Protein AF-A0A060YW92-F1 (afdb_monomer)

Sequence (78 aa):
MRLVKLLSRGEGIRTLLWTFIKSFQALPYVALLIVMLFFIYAVIGMQMFGKIALRDNSQINRNNNFQTFPQATLLLFR

Structure (mmCIF, N/CA/C/O backbone):
data_AF-A0A060YW92-F1
#
_entry.id   AF-A0A060YW92-F1
#
loop_
_atom_site.group_PDB
_atom_site.id
_atom_site.type_symbol
_atom_site.label_atom_id
_atom_site.label_alt_id
_atom_site.label_comp_id
_atom_site.label_asym_id
_atom_site.label_entity_id
_atom_site.label_seq_id
_atom_site.pdbx_PDB_ins_code
_atom_site.Cartn_x
_atom_site.Cartn_y
_atom_site.Cartn_z
_atom_site.occupancy
_atom_site.B_iso_or_equiv
_atom_site.auth_seq_id
_atom_site.auth_comp_id
_atom_site.auth_asym_id
_atom_site.auth_atom_id
_atom_site.pdbx_PDB_model_num
ATOM 1 N N . MET A 1 1 ? -21.395 7.060 5.420 1.00 56.34 1 MET A N 1
ATOM 2 C CA . MET A 1 1 ? -21.263 7.209 6.894 1.00 56.34 1 MET A CA 1
ATOM 3 C C . MET A 1 1 ? -22.544 6.955 7.713 1.00 56.34 1 MET A C 1
ATOM 5 O O . MET A 1 1 ? -22.428 6.784 8.919 1.00 56.34 1 MET A 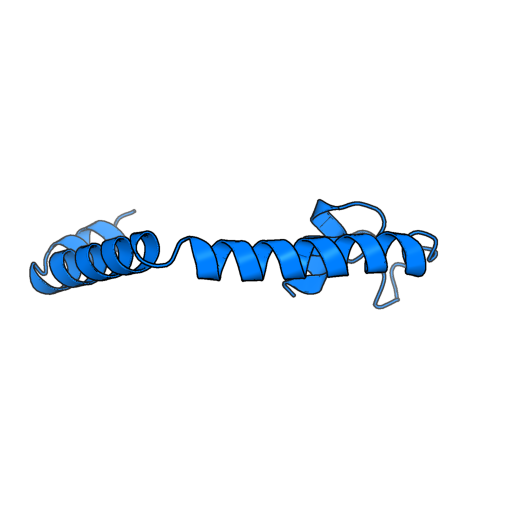O 1
ATOM 9 N N . ARG A 1 2 ? -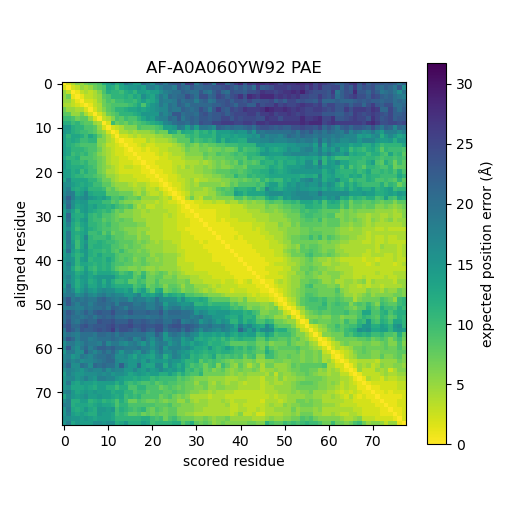23.759 6.886 7.131 1.00 57.88 2 ARG A N 1
ATOM 10 C CA . ARG A 1 2 ? -24.990 6.536 7.883 1.00 57.88 2 ARG A CA 1
ATOM 11 C C . ARG A 1 2 ? -25.130 5.034 8.205 1.00 57.88 2 ARG A C 1
ATOM 13 O O . ARG A 1 2 ? -25.587 4.704 9.289 1.00 57.88 2 ARG A O 1
ATOM 20 N N . LEU A 1 3 ? -24.654 4.144 7.326 1.00 62.28 3 LEU A N 1
ATOM 21 C CA . LEU A 1 3 ? -24.663 2.683 7.538 1.00 62.28 3 LEU A CA 1
ATOM 22 C C . LEU A 1 3 ? -23.793 2.231 8.728 1.00 62.28 3 LEU A C 1
ATOM 24 O O . LEU A 1 3 ? -24.190 1.365 9.497 1.00 62.28 3 LEU A O 1
ATOM 28 N N . VAL A 1 4 ? -22.637 2.874 8.929 1.00 62.44 4 VAL A N 1
ATOM 29 C CA . VAL A 1 4 ? -21.707 2.564 10.034 1.00 62.44 4 VAL A CA 1
ATOM 30 C C . VAL A 1 4 ? -22.337 2.863 11.404 1.00 62.44 4 VAL A C 1
ATOM 32 O O . VAL A 1 4 ? -22.123 2.123 12.357 1.00 62.44 4 VAL A O 1
ATOM 35 N N . LYS A 1 5 ? -23.192 3.896 11.490 1.00 59.66 5 LYS A N 1
ATOM 36 C CA . LYS A 1 5 ? -23.952 4.235 12.709 1.00 59.66 5 LYS A CA 1
ATOM 37 C C . LYS A 1 5 ? -25.109 3.265 13.005 1.00 59.66 5 LYS A C 1
ATOM 39 O O . LYS A 1 5 ? -25.598 3.232 14.128 1.00 59.66 5 LYS A O 1
ATOM 44 N N . LEU A 1 6 ? -25.551 2.486 12.014 1.00 61.59 6 LEU A N 1
ATOM 45 C CA . LEU A 1 6 ? -26.550 1.422 12.178 1.00 61.59 6 LEU A CA 1
ATOM 46 C C . LEU A 1 6 ? -25.901 0.118 12.670 1.00 61.59 6 LEU A C 1
ATOM 48 O O . LEU A 1 6 ? -26.450 -0.518 13.564 1.00 61.59 6 LEU A O 1
ATOM 52 N N . LEU A 1 7 ? -24.695 -0.219 12.190 1.00 58.31 7 LEU A N 1
ATOM 53 C CA . LEU A 1 7 ? -23.889 -1.318 12.753 1.00 58.31 7 LEU A CA 1
ATOM 54 C C . LEU A 1 7 ? -23.436 -1.046 14.196 1.00 58.31 7 LEU A C 1
ATOM 56 O O . LEU A 1 7 ? -23.284 -1.984 14.973 1.00 58.31 7 LEU A O 1
ATOM 60 N N . SER A 1 8 ? -23.252 0.221 14.584 1.00 54.72 8 SER A N 1
ATOM 61 C CA . SER A 1 8 ? -22.829 0.583 15.944 1.00 54.72 8 SER A CA 1
ATOM 62 C C . SER A 1 8 ? -23.946 0.538 16.997 1.00 54.72 8 SER A C 1
ATOM 64 O O . SER A 1 8 ? -23.673 0.851 18.153 1.00 54.72 8 SER A O 1
ATOM 66 N N . ARG A 1 9 ? -25.194 0.207 16.626 1.00 59.62 9 ARG A N 1
ATOM 67 C CA . ARG A 1 9 ? -26.321 0.066 17.573 1.00 59.62 9 ARG A CA 1
ATOM 68 C C . ARG A 1 9 ? -26.402 -1.316 18.229 1.00 59.62 9 ARG A C 1
ATOM 70 O O . ARG A 1 9 ? -27.044 -1.436 19.263 1.00 59.62 9 ARG A O 1
ATOM 77 N N . GLY A 1 10 ? -25.762 -2.338 17.656 1.00 63.75 10 GLY A N 1
ATOM 78 C CA . GLY A 1 10 ? -25.675 -3.667 18.262 1.00 63.75 10 GLY A CA 1
ATOM 79 C C . GLY A 1 10 ? -24.389 -3.810 19.070 1.00 63.75 10 GLY A C 1
ATOM 80 O O . GLY A 1 10 ? -23.311 -3.910 18.484 1.00 63.75 10 GLY A O 1
ATOM 81 N N . GLU A 1 11 ? -24.480 -3.857 20.399 1.00 66.56 11 GLU A N 1
ATOM 82 C CA . GLU A 1 11 ? -23.321 -4.057 21.290 1.00 66.56 11 GLU A CA 1
ATOM 83 C C . GLU A 1 11 ? -22.498 -5.305 20.913 1.00 66.56 11 GLU A C 1
ATOM 85 O O . GLU A 1 11 ? -21.268 -5.278 20.960 1.00 66.56 11 GLU A O 1
ATOM 90 N N . GLY A 1 12 ? -23.157 -6.361 20.421 1.00 71.31 12 GLY A N 1
ATOM 91 C CA . GLY A 1 12 ? -22.502 -7.566 19.903 1.00 71.31 12 GLY A CA 1
ATOM 92 C C . GLY A 1 12 ? -21.632 -7.330 18.661 1.00 71.31 12 GLY A C 1
ATOM 93 O O . GLY A 1 12 ? -20.539 -7.880 18.575 1.00 71.31 12 GLY A O 1
ATOM 94 N N . ILE A 1 13 ? -22.051 -6.465 17.728 1.00 77.00 13 ILE A N 1
ATOM 95 C CA . ILE A 1 13 ? -21.276 -6.136 16.517 1.00 77.00 13 ILE A CA 1
ATOM 96 C C . ILE A 1 13 ? -20.041 -5.314 16.887 1.00 77.00 13 ILE A C 1
ATOM 98 O O . ILE A 1 13 ? -18.959 -5.547 16.355 1.00 77.00 13 ILE A O 1
ATOM 102 N N . ARG A 1 14 ? -20.173 -4.373 17.829 1.00 74.94 14 ARG A N 1
ATOM 103 C CA . ARG A 1 14 ? -19.034 -3.591 18.326 1.00 74.94 14 ARG A CA 1
ATOM 104 C C . ARG A 1 14 ? -18.011 -4.487 19.025 1.00 74.94 14 ARG A C 1
ATOM 106 O O . ARG A 1 14 ? -16.820 -4.338 18.764 1.00 74.94 14 ARG A O 1
ATOM 113 N N . THR A 1 15 ? -18.467 -5.428 19.854 1.00 81.06 15 THR A N 1
ATOM 114 C CA . THR A 1 15 ? -17.593 -6.411 20.512 1.00 81.06 15 THR A CA 1
ATOM 115 C C . THR A 1 15 ? -16.920 -7.331 19.498 1.00 81.06 15 THR A C 1
ATOM 117 O O . THR A 1 15 ? -15.715 -7.523 19.597 1.00 81.06 15 THR A O 1
ATOM 120 N N . LEU A 1 16 ? -17.649 -7.820 18.487 1.00 82.50 16 LEU A N 1
ATOM 121 C CA . LEU A 1 16 ? -17.096 -8.635 17.399 1.00 82.50 16 LEU A CA 1
ATOM 122 C C . LEU A 1 16 ? -16.049 -7.888 16.571 1.00 82.50 16 LEU A C 1
ATOM 124 O O . LEU A 1 16 ? -14.977 -8.421 16.314 1.00 82.50 16 LEU A O 1
ATOM 128 N N . LEU A 1 17 ? -16.327 -6.648 16.162 1.00 83.44 17 LEU A N 1
ATOM 129 C CA . LEU A 1 17 ? -15.357 -5.825 15.434 1.00 83.44 17 LEU A CA 1
ATOM 130 C C . LEU A 1 17 ? -14.117 -5.551 16.291 1.00 83.44 17 LEU A C 1
ATOM 132 O O . LEU A 1 17 ? -12.996 -5.586 15.787 1.00 83.44 17 LEU A O 1
ATOM 136 N N . TRP A 1 18 ? -14.305 -5.321 17.591 1.00 83.25 18 TRP A N 1
ATOM 137 C CA . TRP A 1 18 ? -13.206 -5.119 18.527 1.00 83.25 18 TRP A CA 1
ATOM 138 C C . TRP A 1 18 ? -12.351 -6.378 18.705 1.00 83.25 18 TRP A C 1
ATOM 140 O O . TRP A 1 18 ? -11.123 -6.283 18.654 1.00 83.25 18 TRP A O 1
ATOM 150 N N . THR A 1 19 ? -12.961 -7.560 18.853 1.00 84.19 19 THR A N 1
ATOM 151 C CA . THR A 1 19 ? -12.219 -8.829 18.883 1.00 84.19 19 THR A CA 1
ATOM 152 C C . THR A 1 19 ? -11.529 -9.107 17.555 1.00 84.19 19 THR A C 1
ATOM 154 O O . THR A 1 19 ? -10.376 -9.521 17.574 1.00 84.19 19 THR A O 1
ATOM 157 N N . PHE A 1 20 ? -12.146 -8.788 16.415 1.00 82.44 20 PHE A N 1
ATOM 158 C CA . PHE A 1 20 ? -11.522 -8.936 15.095 1.00 82.44 20 PHE A CA 1
ATOM 159 C C . PHE A 1 20 ? -10.260 -8.072 14.952 1.00 82.44 20 PHE A C 1
ATOM 161 O O . PHE A 1 20 ? -9.215 -8.557 14.522 1.00 82.44 20 PHE A O 1
ATOM 168 N N . ILE A 1 21 ? -10.323 -6.804 15.373 1.00 84.06 21 ILE A N 1
ATOM 169 C CA . ILE A 1 21 ? -9.168 -5.890 15.361 1.00 84.06 21 ILE A CA 1
ATOM 170 C C . ILE A 1 21 ? -8.069 -6.385 16.317 1.00 84.06 21 ILE A C 1
ATOM 172 O O . ILE A 1 21 ? -6.890 -6.382 15.959 1.00 84.06 21 ILE A O 1
ATOM 176 N N . LYS A 1 22 ? -8.444 -6.868 17.509 1.00 81.25 22 LYS A N 1
ATOM 177 C CA . LYS A 1 22 ? -7.521 -7.506 18.467 1.00 81.25 22 LYS A CA 1
ATOM 178 C C . LYS A 1 22 ? -6.844 -8.747 17.876 1.00 81.25 22 LYS A C 1
ATOM 180 O O . LYS A 1 22 ? -5.643 -8.920 18.069 1.00 81.25 22 LYS A O 1
ATOM 185 N N . SER A 1 23 ? -7.578 -9.581 17.141 1.00 81.31 23 SER A N 1
ATOM 186 C CA . SER A 1 23 ? -7.031 -10.756 16.454 1.00 81.31 23 SER A CA 1
ATOM 187 C C . SER A 1 23 ? -6.050 -10.371 15.344 1.00 81.31 23 SER A C 1
ATOM 189 O O . SER A 1 23 ? -5.011 -11.013 15.214 1.00 81.31 23 SER A O 1
ATOM 191 N N . PHE A 1 24 ? -6.306 -9.290 14.601 1.00 80.31 24 PHE A N 1
ATOM 192 C CA . PHE A 1 24 ? -5.342 -8.752 13.632 1.00 80.31 24 PHE A CA 1
ATOM 193 C C . PHE A 1 24 ? -4.039 -8.286 14.299 1.00 80.31 24 PHE A C 1
ATOM 195 O O . PHE A 1 24 ? -2.955 -8.584 13.801 1.00 80.31 24 PHE A O 1
ATOM 202 N N . GLN A 1 25 ? -4.122 -7.615 15.454 1.00 75.81 25 GLN A N 1
ATOM 203 C CA . GLN A 1 25 ? -2.938 -7.227 16.236 1.00 75.81 25 GLN A CA 1
ATOM 204 C C . GLN A 1 25 ? -2.166 -8.413 16.823 1.00 75.81 25 GLN A C 1
ATOM 206 O O . GLN A 1 25 ? -0.981 -8.268 17.108 1.00 75.81 25 GLN A O 1
ATOM 211 N N . ALA A 1 26 ? -2.810 -9.566 17.014 1.00 79.31 26 ALA A N 1
ATOM 212 C CA . ALA A 1 26 ? -2.151 -10.778 17.493 1.00 79.31 26 ALA A CA 1
ATOM 213 C C . ALA A 1 26 ? -1.365 -11.509 16.388 1.00 79.31 26 ALA A C 1
ATOM 215 O O . ALA A 1 26 ? -0.533 -12.360 16.694 1.00 79.31 26 ALA A O 1
ATOM 216 N N . LEU A 1 27 ? -1.594 -11.168 15.112 1.00 84.12 27 LEU A N 1
ATOM 217 C CA . LEU A 1 27 ? -0.994 -11.839 13.953 1.00 84.12 27 LEU A CA 1
ATOM 218 C C . LEU A 1 27 ? -0.114 -10.921 13.069 1.00 84.12 27 LEU A C 1
ATOM 220 O O . LEU A 1 27 ? -0.160 -11.043 11.841 1.00 84.12 27 LEU A O 1
ATOM 224 N N . PRO A 1 28 ? 0.737 -10.031 13.628 1.00 85.31 28 PRO A N 1
ATOM 225 C CA . PRO A 1 28 ? 1.548 -9.125 12.816 1.00 85.31 28 PRO A CA 1
ATOM 226 C C . PRO A 1 28 ? 2.589 -9.889 11.991 1.00 85.31 28 PRO A C 1
ATOM 228 O O . PRO A 1 28 ? 2.867 -9.519 10.855 1.00 85.31 28 PRO A O 1
ATOM 231 N N . TYR A 1 29 ? 3.119 -10.995 12.520 1.00 88.31 29 TYR A N 1
ATOM 232 C CA . TYR A 1 29 ? 4.108 -11.824 11.831 1.00 88.31 29 TYR A CA 1
ATOM 233 C C . TYR A 1 29 ? 3.547 -12.481 10.569 1.00 88.31 29 TYR A C 1
ATOM 235 O O . TYR A 1 29 ? 4.219 -12.511 9.544 1.00 88.31 29 TYR A O 1
ATOM 243 N N . VAL A 1 30 ? 2.298 -12.954 10.612 1.00 89.31 30 VAL A N 1
ATOM 244 C CA . VAL A 1 30 ? 1.642 -13.564 9.447 1.00 89.31 30 VAL A CA 1
ATOM 245 C C . VAL A 1 30 ? 1.396 -12.512 8.366 1.00 89.31 30 VAL A C 1
ATOM 247 O O . VAL A 1 30 ? 1.701 -12.748 7.199 1.00 89.31 30 VAL A O 1
ATOM 250 N N . ALA A 1 31 ? 0.920 -11.323 8.750 1.00 86.69 31 ALA A N 1
ATOM 251 C CA . ALA A 1 31 ? 0.752 -10.211 7.817 1.00 86.69 31 ALA A CA 1
ATOM 252 C C . ALA A 1 31 ? 2.090 -9.790 7.179 1.00 86.69 31 ALA A C 1
ATOM 254 O O . ALA A 1 31 ? 2.148 -9.540 5.976 1.00 86.69 31 ALA A O 1
ATOM 255 N N . LEU A 1 32 ? 3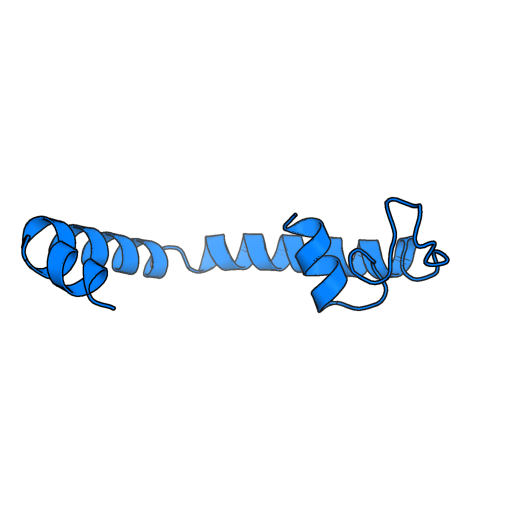.175 -9.775 7.957 1.00 88.88 32 LEU A N 1
ATOM 256 C CA . LEU A 1 32 ? 4.515 -9.450 7.467 1.00 88.88 32 LEU A CA 1
ATOM 257 C C . LEU A 1 32 ? 5.015 -10.492 6.458 1.00 88.88 32 LEU A C 1
ATOM 259 O O . LEU A 1 32 ? 5.537 -10.112 5.415 1.00 88.88 32 LEU A O 1
ATOM 263 N N . LEU A 1 33 ? 4.793 -11.788 6.706 1.00 90.38 33 LEU A N 1
ATOM 264 C CA . LEU A 1 33 ? 5.124 -12.848 5.745 1.00 90.38 33 LEU A CA 1
ATOM 265 C C . LEU A 1 33 ? 4.392 -12.665 4.411 1.00 90.38 33 LEU A C 1
ATOM 267 O O . LEU A 1 33 ? 5.011 -12.794 3.356 1.00 90.38 33 LEU A O 1
ATOM 271 N N . ILE A 1 34 ? 3.103 -12.314 4.451 1.00 89.06 34 ILE A N 1
ATOM 272 C CA . ILE A 1 34 ? 2.316 -12.025 3.245 1.00 89.06 34 ILE A CA 1
ATOM 273 C C . ILE A 1 34 ? 2.927 -10.835 2.495 1.00 89.06 34 ILE A C 1
ATOM 275 O O . ILE A 1 34 ? 3.195 -10.938 1.300 1.00 89.06 34 ILE A O 1
ATOM 279 N N . VAL A 1 35 ? 3.217 -9.730 3.189 1.00 88.00 35 VAL A N 1
ATOM 280 C CA . VAL A 1 35 ? 3.859 -8.549 2.584 1.00 88.00 35 VAL A CA 1
ATOM 281 C C . VAL A 1 35 ? 5.225 -8.893 1.987 1.00 88.00 35 VAL A C 1
ATOM 283 O O . VAL A 1 35 ? 5.544 -8.440 0.890 1.00 88.00 35 VAL A O 1
ATOM 286 N N . MET A 1 36 ? 6.020 -9.719 2.665 1.00 90.56 36 MET A N 1
ATOM 287 C CA . MET A 1 36 ? 7.333 -10.138 2.181 1.00 90.56 36 MET A CA 1
ATOM 288 C C . MET A 1 36 ? 7.227 -11.007 0.924 1.00 90.56 36 MET A C 1
ATOM 290 O O . MET A 1 36 ? 8.022 -10.847 -0.001 1.00 90.56 36 MET A O 1
ATOM 294 N N . LEU A 1 37 ? 6.209 -11.865 0.845 1.00 89.81 37 LEU A N 1
ATOM 295 C CA . LEU A 1 37 ? 5.900 -12.623 -0.363 1.00 89.81 37 LEU A CA 1
ATOM 296 C C . LEU A 1 37 ? 5.550 -11.674 -1.517 1.00 89.81 37 LEU A C 1
ATOM 298 O O . LEU A 1 37 ? 6.188 -11.742 -2.567 1.00 89.81 37 LEU A O 1
ATOM 302 N N . PHE A 1 38 ? 4.620 -10.735 -1.308 1.00 87.81 38 PHE A N 1
ATOM 303 C CA . PHE A 1 38 ? 4.288 -9.716 -2.312 1.00 87.81 38 PHE A CA 1
ATOM 304 C C . PHE A 1 38 ? 5.518 -8.918 -2.754 1.00 87.81 38 PHE A C 1
ATOM 306 O O . PHE A 1 38 ? 5.681 -8.666 -3.944 1.00 87.81 38 PHE A O 1
ATOM 313 N N . PHE A 1 39 ? 6.414 -8.575 -1.827 1.00 88.00 39 PHE A N 1
ATOM 314 C CA . PHE A 1 39 ? 7.649 -7.859 -2.130 1.00 88.00 39 PHE A CA 1
ATOM 315 C C . PHE A 1 39 ? 8.575 -8.661 -3.054 1.00 88.00 39 PHE A C 1
ATOM 317 O O . PHE A 1 39 ? 9.004 -8.144 -4.086 1.00 88.00 39 PHE A O 1
ATOM 324 N N . ILE A 1 40 ? 8.851 -9.928 -2.726 1.00 91.25 40 ILE A N 1
ATOM 325 C CA . ILE A 1 40 ? 9.726 -10.793 -3.533 1.00 91.25 40 ILE A CA 1
ATOM 326 C C . ILE A 1 40 ? 9.142 -10.977 -4.937 1.00 91.25 40 ILE A C 1
ATOM 328 O O . ILE A 1 40 ? 9.833 -10.741 -5.930 1.00 91.25 40 ILE A O 1
ATOM 332 N N . TYR A 1 41 ? 7.859 -11.334 -5.035 1.00 87.50 41 TYR A N 1
ATOM 333 C CA . TYR A 1 41 ? 7.209 -11.540 -6.329 1.00 87.50 41 TYR A CA 1
ATOM 334 C C . TYR A 1 41 ? 7.105 -10.246 -7.145 1.00 87.50 41 TYR A C 1
ATOM 336 O O . TYR A 1 41 ? 7.273 -10.293 -8.364 1.00 87.50 41 TYR A O 1
ATOM 344 N N . ALA A 1 42 ? 6.887 -9.090 -6.509 1.00 87.19 42 ALA A N 1
ATOM 345 C CA . ALA A 1 42 ? 6.837 -7.807 -7.209 1.00 87.19 42 ALA A CA 1
ATOM 346 C C . ALA A 1 42 ? 8.204 -7.452 -7.799 1.00 87.19 42 ALA A C 1
ATOM 348 O O . ALA A 1 42 ? 8.282 -7.067 -8.964 1.00 87.19 42 ALA A O 1
ATOM 349 N N . VAL A 1 43 ? 9.289 -7.624 -7.037 1.00 87.44 43 VAL A N 1
ATOM 350 C CA . VAL A 1 43 ? 10.656 -7.354 -7.512 1.00 87.44 43 VAL A CA 1
ATOM 351 C C . VAL A 1 43 ? 11.044 -8.297 -8.651 1.00 87.44 43 VAL A C 1
ATOM 353 O O . VAL A 1 43 ? 11.533 -7.828 -9.681 1.00 87.44 43 VAL A O 1
ATOM 356 N N . ILE A 1 44 ? 10.762 -9.597 -8.516 1.00 88.50 44 ILE A N 1
A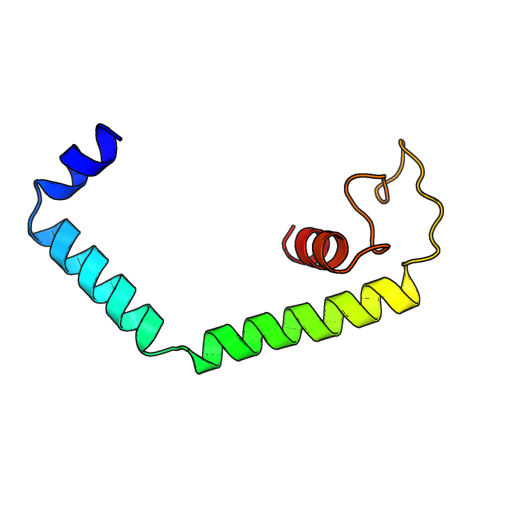TOM 357 C CA . ILE A 1 44 ? 10.998 -10.578 -9.586 1.00 88.50 44 ILE A CA 1
ATOM 358 C C . ILE A 1 44 ? 10.182 -10.213 -10.833 1.00 88.50 44 ILE A C 1
ATOM 360 O O . ILE A 1 44 ? 10.726 -10.180 -11.937 1.00 88.50 44 ILE A O 1
ATOM 364 N N . GLY A 1 45 ? 8.899 -9.881 -10.669 1.00 84.31 45 GLY A N 1
ATOM 365 C CA . GLY A 1 45 ? 8.020 -9.471 -11.762 1.00 84.31 45 GLY A CA 1
ATOM 366 C C . GLY A 1 45 ? 8.512 -8.211 -12.476 1.00 84.31 45 GLY A C 1
ATOM 367 O O . GLY A 1 45 ? 8.530 -8.175 -13.702 1.00 84.31 45 GLY A O 1
ATOM 368 N N . MET A 1 46 ? 9.002 -7.210 -11.741 1.00 84.44 46 MET A N 1
ATOM 369 C CA . MET A 1 46 ? 9.617 -6.016 -12.334 1.00 84.44 46 MET A CA 1
ATOM 370 C 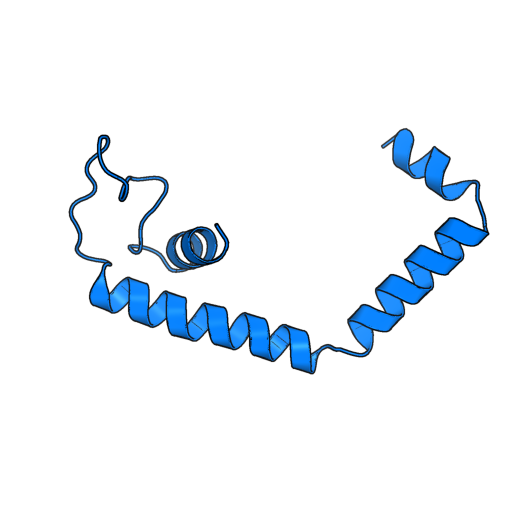C . MET A 1 46 ? 10.899 -6.336 -13.107 1.00 84.44 46 MET A C 1
ATOM 372 O O . MET A 1 46 ? 11.106 -5.804 -14.197 1.00 84.44 46 MET A O 1
ATOM 376 N N . GLN A 1 47 ? 11.760 -7.215 -12.591 1.00 82.00 47 GLN A N 1
ATOM 377 C CA . GLN A 1 47 ? 13.002 -7.575 -13.282 1.00 82.00 47 GLN A CA 1
ATOM 378 C C . GLN A 1 47 ? 12.755 -8.423 -14.538 1.00 82.00 47 GLN A C 1
ATOM 380 O O . GLN A 1 47 ? 13.398 -8.192 -15.561 1.00 82.00 47 GLN A O 1
ATOM 385 N N . MET A 1 48 ? 11.806 -9.360 -14.486 1.00 80.56 48 MET A N 1
ATOM 386 C CA . MET A 1 48 ? 11.482 -10.261 -15.599 1.00 80.56 48 MET A CA 1
ATOM 387 C C . MET A 1 48 ? 10.584 -9.599 -16.653 1.00 80.56 48 MET A C 1
ATOM 389 O O . MET A 1 48 ? 10.780 -9.792 -17.852 1.00 80.56 48 MET A O 1
ATOM 393 N N . PHE A 1 49 ? 9.604 -8.803 -16.217 1.00 75.44 49 PHE A N 1
ATOM 394 C CA . PHE A 1 49 ? 8.518 -8.286 -17.056 1.00 75.44 49 PHE A CA 1
ATOM 395 C C . PHE A 1 49 ? 8.465 -6.749 -17.141 1.00 75.44 49 PHE A C 1
ATOM 397 O O . PHE A 1 49 ? 7.615 -6.205 -17.846 1.00 75.44 49 PHE A O 1
ATOM 404 N N . GLY A 1 50 ? 9.380 -6.018 -16.494 1.00 71.12 50 GLY A N 1
ATOM 405 C CA . GLY A 1 50 ? 9.381 -4.546 -16.484 1.00 71.12 50 GLY A CA 1
ATOM 406 C C . GLY A 1 50 ? 9.724 -3.885 -17.823 1.00 71.12 50 GLY A C 1
ATOM 407 O O . GLY A 1 50 ? 9.419 -2.712 -18.024 1.00 71.12 50 GLY A O 1
ATOM 408 N N . LYS A 1 51 ? 10.311 -4.628 -18.771 1.00 71.12 51 LYS A N 1
ATOM 409 C CA . LYS A 1 51 ? 10.622 -4.137 -20.128 1.00 71.12 51 LYS A CA 1
ATOM 410 C C . LYS A 1 51 ? 9.580 -4.522 -21.183 1.00 71.12 51 LYS A C 1
ATOM 412 O O . LYS A 1 51 ? 9.806 -4.276 -22.367 1.00 71.12 51 LYS A O 1
ATOM 417 N N . ILE A 1 52 ? 8.458 -5.130 -20.795 1.00 72.88 52 ILE A N 1
ATOM 418 C CA . ILE A 1 52 ? 7.412 -5.481 -21.760 1.00 72.88 52 ILE A CA 1
ATOM 419 C C . ILE A 1 52 ? 6.779 -4.198 -22.310 1.00 72.88 52 ILE A C 1
ATOM 421 O O . ILE A 1 52 ? 6.382 -3.307 -21.559 1.00 72.88 52 ILE A O 1
ATOM 425 N N . ALA A 1 53 ? 6.687 -4.110 -23.639 1.00 68.25 53 ALA A N 1
ATOM 426 C CA . ALA A 1 53 ? 6.030 -3.002 -24.315 1.00 68.25 53 ALA A CA 1
ATOM 427 C C . ALA A 1 53 ? 4.539 -2.979 -23.951 1.00 68.25 53 ALA A C 1
ATOM 429 O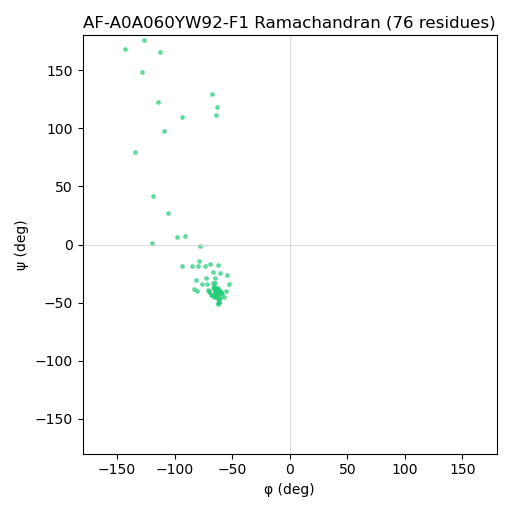 O . ALA A 1 53 ? 3.807 -3.924 -24.245 1.00 68.25 53 ALA A O 1
ATOM 430 N N . LEU A 1 54 ? 4.101 -1.887 -23.326 1.00 69.44 54 LEU A N 1
ATOM 431 C CA . LEU A 1 54 ? 2.704 -1.653 -22.973 1.00 69.44 54 LEU A CA 1
ATOM 432 C C . LEU A 1 54 ? 1.884 -1.556 -24.265 1.00 69.44 54 LEU A C 1
ATOM 434 O O . LEU A 1 54 ? 2.055 -0.610 -25.035 1.00 69.44 54 LEU A O 1
ATOM 438 N N . ARG A 1 55 ? 1.014 -2.536 -24.520 1.00 69.31 55 ARG A N 1
ATOM 439 C CA . ARG A 1 55 ? 0.070 -2.497 -25.645 1.00 69.31 55 ARG A CA 1
ATOM 440 C C . ARG A 1 55 ? -1.342 -2.419 -25.090 1.00 69.31 55 ARG A C 1
ATOM 442 O O . ARG A 1 55 ? -1.754 -3.321 -24.363 1.00 69.31 55 ARG A O 1
ATOM 449 N N . ASP A 1 56 ? -2.080 -1.379 -25.472 1.00 60.59 56 ASP A N 1
ATOM 450 C CA . ASP A 1 56 ? -3.413 -1.079 -24.925 1.00 60.59 56 ASP A CA 1
ATOM 451 C C . ASP A 1 56 ? -4.450 -2.193 -25.171 1.00 60.59 56 ASP A C 1
ATOM 453 O O . ASP A 1 56 ? -5.359 -2.366 -24.367 1.00 60.59 56 ASP A O 1
ATOM 457 N N . ASN A 1 57 ? -4.263 -3.017 -26.210 1.00 65.19 57 ASN A N 1
ATOM 458 C CA . ASN A 1 57 ? -5.101 -4.190 -26.511 1.00 65.19 57 ASN A CA 1
ATOM 459 C C . ASN A 1 57 ? -4.609 -5.510 -25.883 1.00 65.19 57 ASN A C 1
ATOM 461 O O . ASN A 1 57 ? -5.123 -6.577 -26.216 1.00 65.19 57 ASN A O 1
ATOM 465 N N . SER A 1 58 ? -3.591 -5.479 -25.020 1.00 68.69 58 SER A N 1
ATOM 466 C CA . SER A 1 58 ? -3.031 -6.678 -24.387 1.00 68.69 58 SER A CA 1
ATOM 467 C C . SER A 1 58 ? -3.295 -6.714 -22.880 1.00 68.69 58 SER A C 1
ATOM 469 O O . SER A 1 58 ? -3.642 -5.709 -22.264 1.00 68.69 58 SER A O 1
ATOM 471 N N . GLN A 1 59 ? -3.090 -7.885 -22.271 1.00 68.88 59 GLN A N 1
ATOM 472 C CA . GLN A 1 59 ? -3.204 -8.083 -20.818 1.00 68.88 59 GLN A CA 1
ATOM 473 C C . GLN A 1 59 ? -2.191 -7.237 -20.012 1.00 68.88 59 GLN A C 1
ATOM 475 O O . GLN A 1 59 ? -2.383 -7.025 -18.813 1.00 68.88 59 GLN A O 1
ATOM 480 N N . ILE A 1 60 ? -1.135 -6.736 -20.675 1.00 68.81 60 ILE A N 1
ATOM 481 C CA . ILE A 1 60 ? -0.103 -5.863 -20.108 1.00 68.81 60 ILE A CA 1
ATOM 482 C C . ILE A 1 60 ? -0.282 -4.456 -20.693 1.00 68.81 60 ILE A C 1
ATOM 484 O O . ILE A 1 60 ? 0.144 -4.152 -21.811 1.00 68.81 60 ILE A O 1
ATOM 488 N N . ASN A 1 61 ? -0.951 -3.595 -19.930 1.00 69.44 61 ASN A N 1
ATOM 489 C CA . ASN A 1 61 ? -1.347 -2.249 -20.344 1.00 69.44 61 ASN A CA 1
ATOM 490 C C . ASN A 1 61 ? -0.858 -1.194 -19.337 1.00 69.44 61 ASN A C 1
ATOM 492 O O . ASN A 1 61 ? -0.293 -1.520 -18.293 1.00 69.44 61 ASN A O 1
ATOM 496 N N . ARG A 1 62 ? -1.078 0.095 -19.621 1.00 68.19 62 ARG A N 1
ATOM 497 C CA . ARG A 1 62 ? -0.674 1.199 -18.722 1.00 68.19 62 ARG A CA 1
ATOM 498 C C . ARG A 1 62 ? -1.202 1.070 -17.284 1.00 68.19 62 ARG A C 1
ATOM 500 O O . ARG A 1 62 ? -0.548 1.556 -16.364 1.00 68.19 62 ARG A O 1
ATOM 507 N N . ASN A 1 63 ? -2.325 0.381 -17.080 1.00 70.69 63 ASN A N 1
ATOM 508 C CA . ASN A 1 63 ? -2.935 0.174 -15.765 1.00 70.69 63 ASN A CA 1
ATOM 509 C C . ASN A 1 63 ? -2.490 -1.138 -15.093 1.00 70.69 63 ASN A C 1
ATOM 511 O O . ASN A 1 63 ? -2.637 -1.269 -13.882 1.00 70.69 63 ASN A O 1
ATOM 515 N N . ASN A 1 64 ? -1.956 -2.094 -15.855 1.00 74.31 64 ASN A N 1
ATOM 516 C CA . ASN A 1 64 ? -1.638 -3.452 -15.429 1.00 74.31 64 ASN A CA 1
ATOM 517 C C . ASN A 1 64 ? -0.239 -3.823 -15.949 1.00 74.31 64 ASN A C 1
ATOM 519 O O . ASN A 1 64 ? -0.098 -4.472 -16.986 1.00 74.31 64 ASN A O 1
ATOM 523 N N . ASN A 1 65 ? 0.804 -3.353 -15.262 1.00 75.00 65 ASN A N 1
ATOM 524 C CA . ASN A 1 65 ? 2.189 -3.565 -15.673 1.00 75.00 65 ASN A CA 1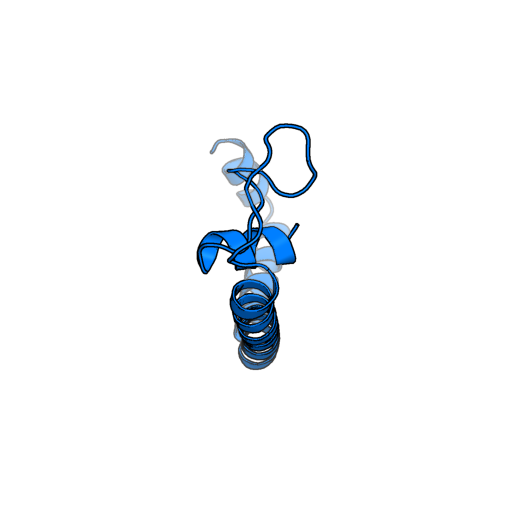
ATOM 525 C C . ASN A 1 65 ? 3.137 -3.777 -14.485 1.00 75.00 65 ASN A C 1
ATOM 527 O O . ASN A 1 65 ? 2.802 -3.512 -13.333 1.00 75.00 65 ASN A O 1
ATOM 531 N N . PHE A 1 66 ? 4.349 -4.220 -14.816 1.00 79.06 66 PHE A N 1
ATOM 532 C CA . PHE A 1 66 ? 5.456 -4.442 -13.890 1.00 79.06 66 PHE A CA 1
ATOM 533 C C . PHE A 1 66 ? 6.545 -3.357 -14.008 1.00 79.06 66 PHE A C 1
ATOM 535 O O . PHE A 1 66 ? 7.716 -3.628 -13.766 1.00 79.06 66 PHE A O 1
ATOM 542 N N . GLN A 1 67 ? 6.210 -2.132 -14.427 1.00 77.69 67 GLN A N 1
ATOM 543 C CA . GLN A 1 67 ? 7.207 -1.056 -14.558 1.00 77.69 67 GLN A CA 1
ATOM 544 C C . GLN A 1 67 ? 7.515 -0.375 -13.225 1.00 77.69 67 GLN A C 1
ATOM 546 O O . GLN A 1 67 ? 8.623 0.114 -13.020 1.00 77.69 67 GLN A O 1
ATOM 551 N N . THR A 1 68 ? 6.538 -0.330 -12.318 1.00 79.94 68 THR A N 1
ATOM 552 C CA . THR A 1 68 ? 6.681 0.314 -11.009 1.00 79.94 68 THR A CA 1
ATOM 553 C C . THR A 1 68 ? 6.263 -0.630 -9.889 1.00 79.94 68 THR A C 1
ATOM 555 O O . THR A 1 68 ? 5.365 -1.454 -10.055 1.00 79.94 68 THR A O 1
ATOM 558 N N . PHE A 1 69 ? 6.896 -0.492 -8.723 1.00 78.81 69 PHE A N 1
ATOM 559 C CA . PHE A 1 69 ? 6.647 -1.356 -7.566 1.00 78.81 69 PHE A CA 1
ATOM 560 C C . PHE A 1 69 ? 5.174 -1.362 -7.103 1.00 78.81 69 PHE A C 1
ATOM 562 O O . PHE A 1 69 ? 4.623 -2.450 -6.905 1.00 78.81 69 PHE A O 1
ATOM 569 N N . PRO A 1 70 ? 4.476 -0.209 -6.995 1.00 78.94 70 PRO A N 1
ATOM 570 C CA . PRO A 1 70 ? 3.060 -0.198 -6.631 1.00 78.94 70 PRO A CA 1
ATOM 571 C C . PRO A 1 70 ? 2.173 -0.882 -7.677 1.00 78.94 70 PRO A C 1
ATOM 573 O O . PRO A 1 70 ? 1.250 -1.601 -7.305 1.00 78.94 70 PRO A O 1
ATOM 576 N N . GLN A 1 71 ? 2.459 -0.712 -8.974 1.00 79.88 71 GLN A N 1
ATOM 577 C CA . GLN A 1 71 ? 1.686 -1.366 -10.036 1.00 79.88 71 GLN A CA 1
ATOM 578 C C . GLN A 1 71 ? 1.932 -2.877 -10.085 1.00 79.88 71 GLN A C 1
ATOM 580 O O . GLN A 1 71 ? 0.972 -3.632 -10.196 1.00 79.88 71 GLN A O 1
ATOM 585 N N . ALA A 1 72 ? 3.179 -3.324 -9.904 1.00 82.81 72 ALA A N 1
ATOM 586 C CA . ALA A 1 72 ? 3.514 -4.742 -9.785 1.00 82.81 72 ALA A CA 1
ATOM 587 C C . ALA A 1 72 ? 2.806 -5.395 -8.586 1.00 82.81 72 ALA A C 1
ATOM 589 O O . ALA A 1 72 ? 2.287 -6.503 -8.695 1.00 82.81 72 ALA A O 1
ATOM 590 N N . THR A 1 73 ? 2.734 -4.686 -7.455 1.00 83.00 73 THR A N 1
ATOM 591 C CA . THR A 1 73 ? 2.040 -5.168 -6.250 1.00 83.00 73 THR A CA 1
ATOM 592 C C . THR A 1 73 ? 0.529 -5.238 -6.469 1.00 83.00 73 THR A C 1
ATOM 594 O O . THR A 1 73 ? -0.092 -6.234 -6.115 1.00 83.00 7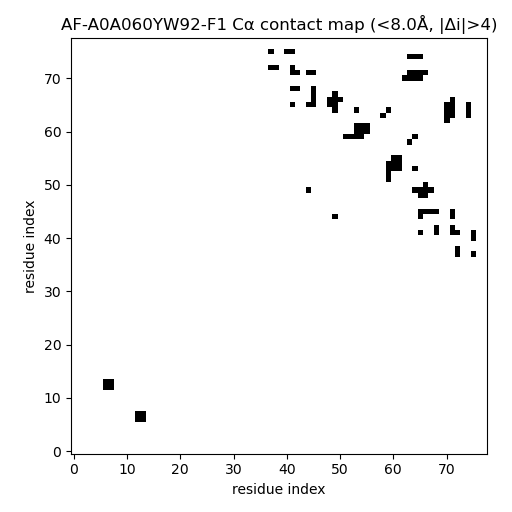3 THR A O 1
ATOM 597 N N . LEU A 1 74 ? -0.066 -4.219 -7.100 1.00 82.62 74 LEU A N 1
ATOM 598 C CA . LEU A 1 74 ? -1.487 -4.219 -7.464 1.00 82.62 74 LEU A CA 1
ATOM 599 C C . LEU A 1 74 ? -1.837 -5.341 -8.442 1.00 82.62 74 LEU A C 1
ATOM 601 O O . LEU A 1 74 ? -2.905 -5.928 -8.325 1.00 82.62 74 LEU A O 1
ATOM 605 N N . LEU A 1 75 ? -0.944 -5.651 -9.380 1.00 81.81 75 LEU A N 1
ATOM 606 C CA . LEU A 1 75 ? -1.139 -6.725 -10.348 1.00 81.81 75 LEU A CA 1
ATOM 607 C C . LEU A 1 75 ? -1.017 -8.112 -9.706 1.00 81.81 75 LEU A C 1
ATOM 609 O O . LEU A 1 75 ? -1.746 -9.010 -10.099 1.00 81.81 75 LEU A O 1
ATOM 613 N N . LEU A 1 76 ? -0.156 -8.281 -8.700 1.00 82.12 76 LEU A N 1
ATOM 614 C CA . LEU A 1 76 ? -0.095 -9.509 -7.894 1.00 82.12 76 LEU A CA 1
ATOM 615 C C . LEU A 1 76 ? -1.282 -9.656 -6.937 1.00 82.12 76 LEU A C 1
ATOM 617 O O . LEU A 1 76 ? -1.624 -10.769 -6.552 1.00 82.12 76 LEU A O 1
ATOM 621 N N . PHE A 1 77 ? -1.856 -8.537 -6.494 1.00 82.00 77 PHE A N 1
ATOM 622 C CA . PHE A 1 77 ? -3.042 -8.523 -5.638 1.00 82.00 77 PHE A CA 1
ATOM 623 C C . PHE A 1 77 ? -4.343 -8.738 -6.426 1.00 82.00 77 PHE A C 1
ATOM 625 O O . PHE A 1 77 ? -5.374 -9.049 -5.832 1.00 82.00 77 PHE A O 1
ATOM 632 N N . ARG A 1 78 ? -4.297 -8.525 -7.743 1.00 74.69 78 ARG A N 1
ATOM 633 C CA . ARG A 1 78 ? -5.410 -8.731 -8.665 1.00 74.69 78 ARG A CA 1
ATOM 634 C C . ARG A 1 78 ? -5.666 -10.215 -8.902 1.00 74.69 78 ARG A C 1
ATOM 636 O O . ARG A 1 78 ? -6.866 -10.560 -8.978 1.00 74.69 78 ARG A O 1
#

InterPro domains:
  IPR002077 Voltage-dependent calcium channel, alpha-1 subunit [PR00167] (16-30)
  IPR002077 Voltage-dependent calcium channel, alpha-1 subunit [PR00167] (64-76)
  IPR005821 Ion transport domain [PF00520] (1-78)
  IPR050599 Voltage-dependent calcium channel alpha-1 subunit [PTHR45628] (1-78)

pLDDT: mean 77.12, std 9.67, range [54.72, 91.25]

Solvent-accessible surface area (backbone atoms only — not comparable to full-atom values): 4471 Å² total; per-residue (Å²): 121,71,68,62,61,58,53,64,70,39,71,67,51,49,50,49,53,48,52,50,54,52,52,53,69,73,40,56,68,62,55,48,51,53,51,51,50,48,50,54,53,22,53,51,41,29,73,76,45,34,82,62,78,68,34,87,92,47,91,43,19,95,88,37,39,24,74,43,70,69,41,19,40,51,57,74,71,101

Nearest PDB structures (foldseek):
  7uhg-assembly1_A  TM=9.285E-01  e=2.256E-08  Homo sap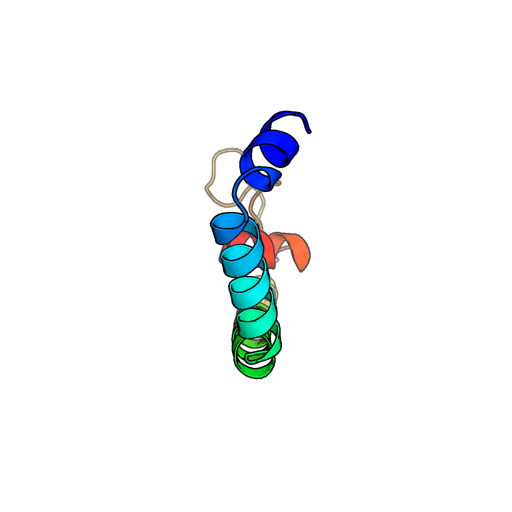iens
  7jpv-assembly1_A  TM=9.269E-01  e=7.512E-08  Oryctolagus cuniculus
  8e58-assembly1_A  TM=9.294E-01  e=2.340E-07  Oryctolagus cuniculus
  7yg5-assembly1_A  TM=9.426E-01  e=1.129E-05  Homo sapiens
  7miy-assembly1_A  TM=9.291E-01  e=1.129E-05  Homo sapiens

Mean predicted aligned error: 10.21 Å

Radius of gyration: 19.2 Å; Cα contacts (8 Å, |Δi|>4): 54; chains: 1; bounding box: 40×21×48 Å

Secondary structure (DSSP, 8-state):
-HHHHHHTT-HHHHHHHHHHHHHHHH-HHHHHHHHHHHHHHHHHHHHHHTT----TTSSSBTTB-SSSHHHHHHHHH-

Foldseek 3Di:
DVVVVVLVVDPVSVVVVVVVVVVVVVPVVVVVVVVVVLQVQLVVQCVVWLPPDADCPDPRHPQQGSVDSVNSSVNVVD

Organism: Oncorhynchus mykiss (NCBI:txid8022)